Protein AF-K2S2V9-F1 (afdb_monomer_lite)

Organism: Macrophomina phaseolina (strain MS6) (NCBI:txid1126212)

Structure (mmCIF, N/CA/C/O backbone):
data_AF-K2S2V9-F1
#
_entry.id   AF-K2S2V9-F1
#
loop_
_atom_site.group_PDB
_atom_site.id
_atom_site.type_symbol
_atom_site.label_atom_id
_atom_site.label_alt_id
_atom_site.label_comp_id
_atom_site.label_asym_id
_atom_site.label_entity_id
_atom_site.label_seq_id
_atom_site.pdbx_PDB_ins_code
_atom_site.Cartn_x
_atom_site.Cartn_y
_atom_site.Cartn_z
_atom_site.occupancy
_atom_site.B_iso_or_equiv
_atom_site.auth_seq_id
_atom_site.auth_comp_id
_atom_site.auth_asym_id
_atom_site.auth_atom_id
_atom_site.pdbx_PDB_model_num
ATOM 1 N N . MET A 1 1 ? 3.168 -27.024 -20.195 1.00 37.00 1 MET A N 1
ATOM 2 C CA . MET A 1 1 ? 2.826 -26.611 -21.572 1.00 37.00 1 MET A CA 1
ATOM 3 C C . MET A 1 1 ? 2.284 -25.196 -21.490 1.00 37.00 1 MET A C 1
ATOM 5 O O . MET A 1 1 ? 1.253 -25.014 -20.861 1.00 37.00 1 MET A O 1
ATOM 9 N N . ALA A 1 2 ? 3.005 -24.206 -22.013 1.00 36.06 2 ALA A N 1
ATOM 10 C CA . ALA A 1 2 ? 2.513 -22.832 -22.139 1.00 36.06 2 ALA A CA 1
ATOM 11 C C . ALA A 1 2 ? 2.153 -22.589 -23.615 1.00 36.06 2 ALA A C 1
ATOM 13 O O . ALA A 1 2 ? 2.888 -23.089 -24.471 1.00 36.06 2 ALA A O 1
ATOM 14 N N . PRO A 1 3 ? 1.051 -21.890 -23.942 1.00 52.56 3 PRO A N 1
ATOM 15 C CA . PRO A 1 3 ? 0.720 -21.611 -25.329 1.00 52.56 3 PRO A CA 1
ATOM 16 C C . PRO A 1 3 ? 1.594 -20.459 -25.842 1.00 52.56 3 PRO A C 1
ATOM 18 O O . PRO A 1 3 ? 1.711 -19.418 -25.198 1.00 52.56 3 PRO A O 1
ATOM 21 N N . SER A 1 4 ? 2.223 -20.660 -27.000 1.00 48.28 4 SER A N 1
ATOM 22 C CA . SER A 1 4 ? 2.915 -19.608 -27.745 1.00 48.28 4 SER A CA 1
ATOM 23 C C . SER A 1 4 ? 1.888 -18.624 -28.297 1.00 48.28 4 SER A C 1
ATOM 25 O O . SER A 1 4 ? 1.050 -18.997 -29.114 1.00 48.28 4 SER A O 1
ATOM 27 N N . VAL A 1 5 ? 1.951 -17.371 -27.852 1.00 50.22 5 VAL A N 1
ATOM 28 C CA . VAL A 1 5 ? 1.205 -16.267 -28.460 1.00 50.22 5 VAL A CA 1
ATOM 29 C C . VAL A 1 5 ? 2.004 -15.715 -29.635 1.00 50.22 5 VAL A C 1
ATOM 31 O O . VAL A 1 5 ? 3.167 -15.339 -29.502 1.00 50.22 5 VAL A O 1
ATOM 34 N N . VAL A 1 6 ? 1.364 -15.747 -30.798 1.00 42.81 6 VAL A N 1
ATOM 35 C CA . VAL A 1 6 ? 1.813 -15.156 -32.057 1.00 42.81 6 VAL A CA 1
ATOM 36 C C . VAL A 1 6 ? 1.767 -13.632 -31.905 1.00 42.81 6 VAL A C 1
ATOM 38 O O . VAL A 1 6 ? 0.772 -13.094 -31.426 1.00 42.81 6 VAL A O 1
ATOM 41 N N . LEU A 1 7 ? 2.856 -12.951 -32.261 1.00 39.22 7 LEU A N 1
ATOM 42 C CA . LEU A 1 7 ? 2.919 -11.493 -32.355 1.00 39.22 7 LEU A CA 1
ATOM 43 C C . LEU A 1 7 ? 2.483 -11.101 -33.774 1.00 39.22 7 LEU A C 1
ATOM 45 O O . LEU A 1 7 ? 3.166 -11.455 -34.732 1.00 39.22 7 LEU A O 1
ATOM 49 N N . ASP A 1 8 ? 1.352 -10.407 -33.905 1.00 3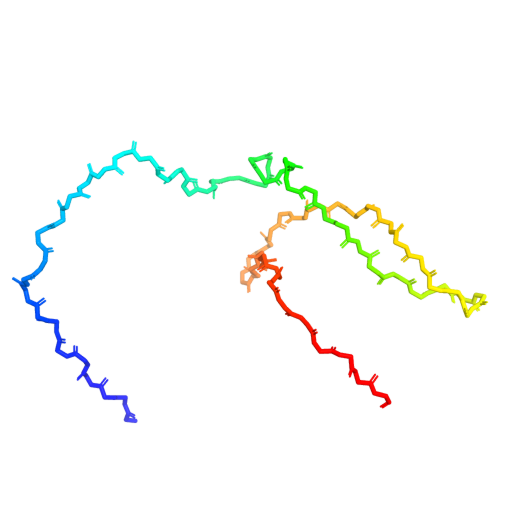9.97 8 ASP A N 1
ATOM 50 C CA . ASP A 1 8 ? 0.947 -9.753 -35.152 1.00 39.97 8 ASP A CA 1
ATOM 51 C C . ASP A 1 8 ? 1.665 -8.397 -35.282 1.00 39.97 8 ASP A C 1
ATOM 53 O O . ASP A 1 8 ? 1.529 -7.500 -34.448 1.00 39.97 8 ASP A O 1
ATOM 57 N N . ASP A 1 9 ? 2.454 -8.279 -36.349 1.00 48.34 9 ASP A N 1
ATOM 58 C CA . ASP A 1 9 ? 3.433 -7.228 -36.659 1.00 48.34 9 ASP A CA 1
ATOM 59 C C . ASP A 1 9 ? 2.790 -5.980 -37.312 1.00 48.34 9 ASP A C 1
ATOM 61 O O . ASP A 1 9 ? 3.221 -5.498 -38.362 1.00 48.34 9 ASP A O 1
ATOM 65 N N . ALA A 1 10 ? 1.691 -5.466 -36.745 1.00 46.16 10 ALA A N 1
ATOM 66 C CA . ALA A 1 10 ? 0.946 -4.369 -37.375 1.00 46.16 10 ALA A CA 1
ATOM 67 C C . ALA A 1 10 ? 0.220 -3.426 -36.400 1.00 46.16 10 ALA A C 1
ATOM 69 O O . ALA A 1 10 ? -0.962 -3.144 -36.558 1.00 46.16 10 ALA A O 1
ATOM 70 N N . GLU A 1 11 ? 0.943 -2.845 -35.446 1.00 42.91 11 GLU A N 1
ATOM 71 C CA . GLU A 1 11 ? 0.656 -1.476 -34.997 1.00 42.91 11 GLU A CA 1
ATOM 72 C C . GLU A 1 11 ? 1.991 -0.756 -34.829 1.00 42.91 11 GLU A C 1
ATOM 74 O O . GLU A 1 11 ? 2.776 -1.017 -33.919 1.00 42.91 11 GLU A O 1
ATOM 79 N N . ALA A 1 12 ? 2.281 0.111 -35.797 1.00 40.94 12 ALA A N 1
ATOM 80 C CA . ALA A 1 12 ? 3.485 0.913 -35.842 1.00 40.94 12 ALA A CA 1
ATOM 81 C C . ALA A 1 12 ? 3.662 1.664 -34.517 1.00 40.94 12 ALA A C 1
ATOM 83 O O . ALA A 1 12 ? 2.873 2.544 -34.170 1.00 40.94 12 ALA A O 1
ATOM 84 N N . VAL A 1 13 ? 4.734 1.315 -33.806 1.00 38.25 13 VAL A N 1
ATOM 85 C CA . VAL A 1 13 ? 5.191 1.942 -32.568 1.00 38.25 13 VAL A CA 1
ATOM 86 C C . VAL A 1 13 ? 5.343 3.446 -32.794 1.00 38.25 13 VAL A C 1
ATOM 88 O O . VAL A 1 13 ? 6.376 3.938 -33.249 1.00 38.25 13 VAL A O 1
ATOM 91 N N . ARG A 1 14 ? 4.307 4.211 -32.447 1.00 45.56 14 ARG A N 1
ATOM 92 C CA . ARG A 1 14 ? 4.467 5.631 -32.158 1.00 45.56 14 ARG A CA 1
ATOM 93 C C . ARG A 1 14 ? 5.116 5.723 -30.786 1.00 45.56 14 ARG A C 1
ATOM 95 O O . ARG A 1 14 ? 4.432 5.678 -29.769 1.00 45.56 14 ARG A O 1
ATOM 102 N N . LEU A 1 15 ? 6.445 5.852 -30.770 1.00 46.97 15 LEU A N 1
ATOM 103 C CA . LEU A 1 15 ? 7.190 6.362 -29.618 1.00 46.97 15 LEU A CA 1
ATOM 104 C C . LEU A 1 15 ? 6.738 7.806 -29.351 1.00 46.97 15 LEU A C 1
ATOM 106 O O . LEU A 1 15 ? 7.390 8.772 -29.740 1.00 46.97 15 LEU A O 1
ATOM 110 N N . ASN A 1 16 ? 5.587 7.960 -28.706 1.00 41.88 16 ASN A N 1
ATOM 111 C CA . ASN A 1 16 ? 5.217 9.207 -28.068 1.00 41.88 16 ASN A CA 1
ATOM 112 C C . ASN A 1 16 ? 5.911 9.232 -26.707 1.00 41.88 16 ASN A C 1
ATOM 114 O O . ASN A 1 16 ? 5.472 8.609 -25.743 1.00 41.88 16 ASN A O 1
ATOM 118 N N . SER A 1 17 ? 7.014 9.967 -26.647 1.00 51.53 17 SER A N 1
ATOM 119 C CA . SER A 1 17 ? 7.745 10.327 -25.437 1.00 51.53 17 SER A CA 1
ATOM 120 C C . SER A 1 17 ? 6.848 11.102 -24.459 1.00 51.53 17 SER A C 1
ATOM 122 O O . SER A 1 17 ? 6.899 12.332 -24.425 1.00 51.53 17 SER A O 1
ATOM 124 N N . LYS A 1 18 ? 5.982 10.416 -23.694 1.00 50.69 18 LYS A N 1
ATOM 125 C CA . LYS A 1 18 ? 5.265 11.004 -22.546 1.00 50.69 18 LYS A CA 1
ATOM 126 C C . LYS A 1 18 ? 4.602 10.005 -21.582 1.00 50.69 18 LYS A C 1
ATOM 128 O O . LYS A 1 18 ? 3.556 10.310 -21.032 1.00 50.69 18 LYS A O 1
ATOM 133 N N . GLU A 1 19 ? 5.233 8.876 -21.287 1.00 55.56 19 GLU A N 1
ATOM 134 C CA . GLU A 1 19 ? 4.987 8.168 -20.022 1.00 55.56 19 GLU A CA 1
ATOM 135 C C . GLU A 1 19 ? 6.341 7.835 -19.397 1.00 55.56 19 GLU A C 1
ATOM 137 O O . GLU A 1 19 ? 7.025 6.898 -19.797 1.00 55.56 19 GLU A O 1
ATOM 142 N N . ALA A 1 20 ? 6.781 8.675 -18.459 1.00 52.12 20 ALA A N 1
ATOM 143 C CA . ALA A 1 20 ? 7.965 8.389 -17.665 1.00 52.12 20 ALA A CA 1
ATOM 144 C C . ALA A 1 20 ? 7.626 7.212 -16.743 1.00 52.12 20 ALA A C 1
ATOM 146 O O . ALA A 1 20 ? 6.917 7.383 -15.748 1.00 52.12 20 ALA A O 1
ATOM 147 N N . HIS A 1 21 ? 8.083 6.013 -17.099 1.00 58.44 21 HIS A N 1
ATOM 148 C CA . HIS A 1 21 ? 8.066 4.887 -16.177 1.00 58.44 21 HIS A CA 1
ATOM 149 C C . HIS A 1 21 ? 8.927 5.277 -14.971 1.00 58.44 21 HIS A C 1
ATOM 151 O O . HIS A 1 21 ? 10.066 5.705 -15.147 1.00 58.44 21 HIS A O 1
ATOM 157 N N . ALA A 1 22 ? 8.352 5.241 -13.768 1.00 65.25 22 ALA A N 1
ATOM 158 C CA . ALA A 1 22 ? 9.055 5.664 -12.566 1.00 65.25 22 ALA A CA 1
ATOM 159 C C . ALA A 1 22 ? 10.283 4.772 -12.356 1.00 65.25 22 ALA A C 1
ATOM 161 O O . ALA A 1 22 ? 10.156 3.555 -12.244 1.00 65.25 22 ALA A O 1
ATOM 162 N N . THR A 1 23 ? 11.462 5.383 -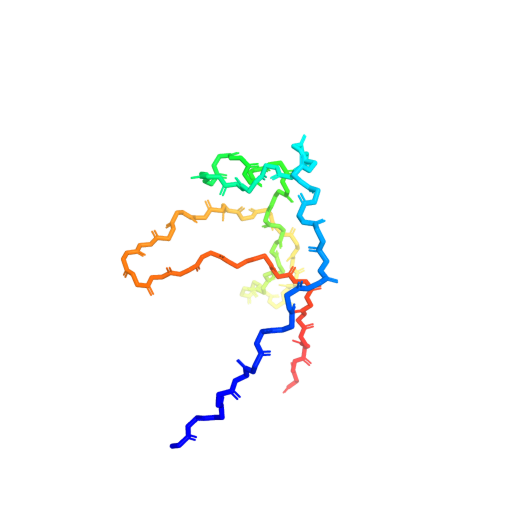12.338 1.00 69.00 23 THR A N 1
ATOM 163 C CA . THR A 1 23 ? 12.747 4.682 -12.218 1.00 69.00 23 THR A CA 1
ATOM 164 C C . THR A 1 23 ? 13.238 4.583 -10.775 1.00 69.00 23 THR A C 1
ATOM 166 O O . THR A 1 23 ? 14.198 3.867 -10.512 1.00 69.00 23 THR A O 1
ATOM 169 N N . SER A 1 24 ? 12.598 5.301 -9.848 1.00 84.69 24 SER A N 1
ATOM 170 C CA . SER A 1 24 ? 12.940 5.332 -8.423 1.00 84.69 24 SER A CA 1
ATOM 171 C C . SER A 1 24 ? 11.699 5.536 -7.549 1.00 84.69 24 SER A C 1
ATOM 173 O O . SER A 1 24 ? 10.696 6.091 -8.015 1.00 84.69 24 SER A O 1
ATOM 175 N N . VAL A 1 25 ? 11.753 5.156 -6.265 1.00 88.12 25 VAL A N 1
ATOM 176 C CA . VAL A 1 25 ? 10.640 5.413 -5.329 1.00 88.12 25 VAL A CA 1
ATOM 177 C C . VAL A 1 25 ? 10.404 6.906 -5.099 1.00 88.12 25 VAL A C 1
ATOM 179 O O . VAL A 1 25 ? 9.265 7.327 -4.892 1.00 88.12 25 VAL A O 1
ATOM 182 N N . SER A 1 26 ? 11.441 7.735 -5.207 1.00 88.44 26 SER A N 1
ATOM 183 C CA . SER A 1 26 ? 11.328 9.195 -5.099 1.00 88.44 26 SER A CA 1
ATOM 184 C C . SER A 1 26 ? 10.331 9.779 -6.108 1.00 88.44 26 SER A C 1
ATOM 186 O O . SER A 1 26 ? 9.523 10.637 -5.754 1.00 88.44 26 SER A O 1
ATOM 188 N N . ASP A 1 27 ? 10.312 9.259 -7.340 1.00 90.00 27 ASP A N 1
ATOM 189 C CA . ASP A 1 27 ? 9.381 9.690 -8.396 1.00 90.00 27 ASP A CA 1
ATOM 190 C C . ASP A 1 27 ? 7.917 9.346 -8.070 1.00 90.00 27 ASP A C 1
ATOM 192 O O . ASP A 1 27 ? 6.978 9.957 -8.601 1.00 90.00 27 ASP A O 1
ATOM 196 N N . LEU A 1 28 ? 7.722 8.351 -7.201 1.00 91.44 28 LEU A N 1
ATOM 197 C CA . LEU A 1 28 ? 6.423 7.846 -6.776 1.00 91.44 28 LEU A CA 1
ATOM 198 C C . LEU A 1 28 ? 5.863 8.588 -5.560 1.00 91.44 28 LEU A C 1
ATOM 200 O O . LEU A 1 28 ? 4.656 8.518 -5.339 1.00 91.44 28 LEU A O 1
ATOM 204 N N . GLN A 1 29 ? 6.677 9.352 -4.820 1.00 88.62 29 GLN A N 1
ATOM 205 C CA . GLN A 1 29 ? 6.223 10.082 -3.625 1.00 88.62 29 GLN A CA 1
ATOM 206 C C . GLN A 1 29 ? 5.043 11.019 -3.902 1.00 88.62 29 GLN A C 1
ATOM 208 O O . GLN A 1 29 ? 4.193 11.214 -3.039 1.00 88.62 29 GLN A O 1
ATOM 213 N N . LYS A 1 30 ? 4.933 11.546 -5.127 1.00 91.75 30 LYS A N 1
ATOM 214 C CA . LYS A 1 30 ? 3.802 12.384 -5.557 1.00 91.75 30 LYS A CA 1
ATOM 215 C C . LYS A 1 30 ? 2.436 11.687 -5.483 1.00 91.75 30 LYS A C 1
ATOM 217 O O . LYS A 1 30 ? 1.420 12.374 -5.502 1.00 91.75 30 LYS A O 1
ATOM 222 N N . TYR A 1 31 ? 2.400 10.353 -5.472 1.00 90.62 31 TYR A N 1
ATOM 223 C CA . TYR A 1 31 ? 1.1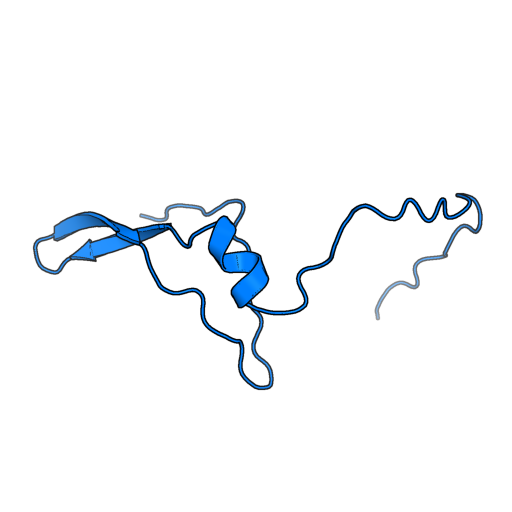60 9.580 -5.373 1.00 90.62 31 TYR A CA 1
ATOM 224 C C . TYR A 1 31 ? 0.722 9.347 -3.923 1.00 90.62 31 TYR A C 1
ATOM 226 O O . TYR A 1 31 ? -0.444 9.024 -3.701 1.00 90.62 31 TYR A O 1
ATOM 234 N N . GLY A 1 32 ? 1.634 9.518 -2.961 1.00 94.75 32 GLY A N 1
ATOM 235 C CA . GLY A 1 32 ? 1.437 9.078 -1.584 1.00 94.75 32 GLY A CA 1
ATOM 236 C C . GLY A 1 32 ? 1.299 7.557 -1.455 1.00 94.75 32 GLY A C 1
ATOM 237 O O . GLY A 1 32 ? 1.405 6.803 -2.428 1.00 94.75 32 GLY A O 1
ATOM 238 N N . ASN A 1 33 ? 1.058 7.105 -0.233 1.00 97.00 33 ASN A N 1
ATOM 239 C CA . ASN A 1 33 ? 0.733 5.729 0.119 1.00 97.00 33 ASN A CA 1
ATOM 240 C C . ASN A 1 33 ? -0.295 5.707 1.268 1.00 97.00 33 ASN A C 1
ATOM 242 O O . ASN A 1 33 ? 0.018 5.295 2.396 1.00 97.00 33 ASN A O 1
ATOM 246 N N . PRO A 1 34 ? -1.534 6.170 1.006 1.00 96.88 34 PRO A N 1
ATOM 247 C CA . PRO A 1 34 ? -2.592 6.170 2.002 1.00 96.88 34 PRO A CA 1
ATOM 248 C C . PRO A 1 34 ? -2.933 4.733 2.392 1.00 96.88 34 PRO A C 1
ATOM 250 O O . PRO A 1 34 ? -3.232 3.883 1.552 1.00 96.88 34 PRO A O 1
ATOM 253 N N . SER A 1 35 ? -2.903 4.467 3.691 1.00 97.25 35 SER A N 1
ATOM 254 C CA . SER A 1 35 ? -3.032 3.132 4.259 1.00 97.25 35 SER A CA 1
ATOM 255 C C . SER A 1 35 ? -4.192 3.069 5.241 1.00 97.25 35 SER A C 1
ATOM 257 O O . SER A 1 35 ? -4.267 3.841 6.199 1.00 97.25 35 SER A O 1
ATOM 259 N N . LEU A 1 36 ? -5.094 2.113 5.021 1.00 97.31 36 LEU A N 1
ATOM 260 C CA . LEU A 1 36 ? -6.169 1.807 5.956 1.00 97.31 36 LEU A CA 1
ATOM 261 C C . LEU A 1 36 ? -5.627 0.884 7.055 1.00 97.31 36 LEU A C 1
ATOM 263 O O . LEU A 1 36 ? -5.272 -0.261 6.783 1.00 97.31 36 LEU A O 1
ATOM 267 N N . GLN A 1 37 ? -5.555 1.371 8.293 1.00 97.12 37 GLN A N 1
ATOM 268 C CA . GLN A 1 37 ? -4.982 0.634 9.421 1.00 97.12 37 GLN A CA 1
ATOM 269 C C . GLN A 1 37 ? -6.028 0.355 10.499 1.00 97.12 37 GLN A C 1
ATOM 271 O O . GLN A 1 37 ? -6.819 1.229 10.864 1.00 97.12 37 GLN A O 1
ATOM 276 N N . VAL A 1 38 ? -5.999 -0.858 11.052 1.00 96.62 38 VAL A N 1
ATOM 277 C CA . VAL A 1 38 ? -6.769 -1.224 12.245 1.00 96.62 38 VAL A CA 1
ATOM 278 C C . VAL A 1 38 ? -5.866 -1.083 13.461 1.00 96.62 38 VAL A C 1
ATOM 280 O O . VAL A 1 38 ? -4.795 -1.676 13.542 1.00 96.62 38 VAL A O 1
ATOM 283 N N . THR A 1 39 ? -6.303 -0.282 14.420 1.00 94.94 39 THR A N 1
ATOM 284 C CA . THR A 1 39 ? -5.588 -0.071 15.683 1.00 94.94 39 THR A CA 1
ATOM 285 C C . THR A 1 39 ? -6.032 -1.076 16.745 1.00 94.94 39 THR A C 1
ATOM 287 O O . THR A 1 39 ? -7.151 -1.589 16.693 1.00 94.94 39 THR A O 1
ATOM 290 N N . ALA A 1 40 ? -5.209 -1.280 17.779 1.00 96.44 40 ALA A N 1
ATOM 291 C CA . ALA A 1 40 ? -5.554 -2.134 18.924 1.00 96.44 40 ALA A CA 1
ATOM 292 C C . ALA A 1 40 ? -6.856 -1.709 19.641 1.00 96.44 40 ALA A C 1
ATOM 294 O O . ALA A 1 40 ? -7.531 -2.528 20.255 1.00 96.44 40 ALA A O 1
ATOM 295 N N . GLY A 1 41 ? -7.249 -0.434 19.528 1.00 96.62 41 GLY A N 1
ATOM 296 C CA . GLY A 1 41 ? -8.521 0.089 20.036 1.00 96.62 41 GLY A CA 1
ATOM 297 C C . GLY A 1 41 ? -9.742 -0.234 19.165 1.00 96.62 41 GLY A C 1
ATOM 298 O O . GL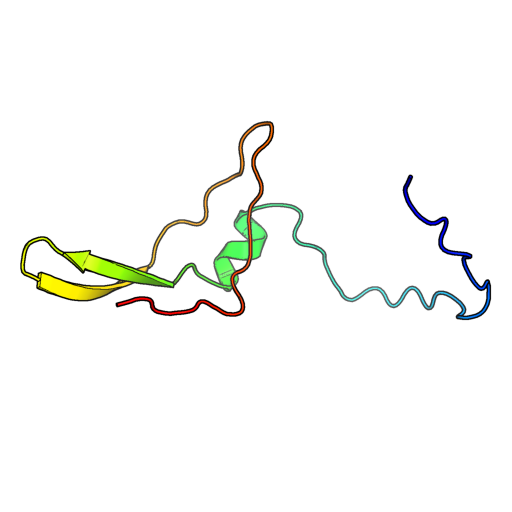Y A 1 41 ? -10.780 0.403 19.346 1.00 96.62 41 GLY A O 1
ATOM 299 N N . HIS A 1 42 ? -9.628 -1.160 18.207 1.00 95.94 42 HIS A N 1
ATOM 300 C CA . HIS A 1 42 ? -10.686 -1.530 17.256 1.00 95.94 42 HIS A CA 1
ATOM 301 C C . HIS A 1 42 ? -11.217 -0.328 16.462 1.00 95.94 42 HIS A C 1
ATOM 303 O O . HIS A 1 42 ? -12.409 -0.203 16.176 1.00 95.94 42 HIS A O 1
ATOM 309 N N . LYS A 1 43 ? -10.317 0.601 16.133 1.00 97.62 43 LYS A N 1
ATOM 310 C CA . LYS A 1 43 ? -10.604 1.740 15.258 1.00 97.62 43 LYS A CA 1
ATOM 311 C C . LYS A 1 43 ? -9.902 1.549 13.931 1.00 97.62 43 LYS A C 1
ATOM 313 O O . LYS A 1 43 ? -8.749 1.121 13.915 1.00 97.62 43 LYS A O 1
ATOM 318 N N . ILE A 1 44 ? -10.591 1.933 12.866 1.00 97.56 44 ILE A N 1
ATOM 319 C CA . ILE A 1 44 ? -10.033 2.055 11.525 1.00 97.56 44 ILE A CA 1
ATOM 320 C C . ILE A 1 44 ? -9.571 3.501 11.345 1.00 97.56 44 ILE A C 1
ATOM 322 O O . ILE A 1 44 ? -10.311 4.429 11.683 1.00 97.56 44 ILE A O 1
ATOM 326 N N . LYS A 1 45 ? -8.355 3.689 10.836 1.00 97.25 45 LYS A N 1
ATOM 327 C CA . LYS A 1 45 ? -7.797 5.001 10.500 1.00 97.25 45 LYS A CA 1
ATOM 328 C C . LYS A 1 45 ? -7.203 4.981 9.101 1.00 97.25 45 LYS A C 1
ATOM 330 O O . LYS A 1 45 ? -6.730 3.944 8.644 1.00 97.25 45 LYS A O 1
ATOM 335 N N . LEU A 1 46 ? -7.238 6.137 8.452 1.00 97.50 46 LEU A N 1
ATOM 336 C CA . LEU A 1 46 ? -6.500 6.392 7.226 1.00 97.50 46 LEU A CA 1
ATOM 337 C C . LEU A 1 46 ? -5.238 7.166 7.606 1.00 97.50 46 LEU A C 1
ATOM 339 O O . LEU A 1 46 ? -5.346 8.263 8.149 1.00 97.50 46 LEU A O 1
ATOM 343 N N . GLU A 1 47 ? -4.075 6.579 7.359 1.00 96.75 47 GLU A N 1
ATOM 344 C CA . GLU A 1 47 ? -2.769 7.144 7.712 1.00 96.75 47 GLU A CA 1
ATOM 345 C C . GLU A 1 47 ? -1.863 7.122 6.475 1.00 96.75 47 GLU A C 1
ATOM 347 O O . GLU A 1 47 ? -1.971 6.224 5.640 1.00 96.75 47 GLU A O 1
ATOM 352 N N . GLU A 1 48 ? -0.958 8.088 6.358 1.00 96.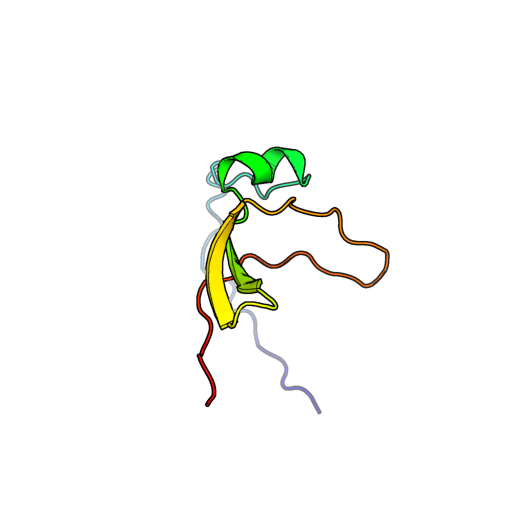62 48 GLU A N 1
ATOM 353 C CA . GLU A 1 48 ? 0.040 8.103 5.286 1.00 96.62 48 GLU A CA 1
ATOM 354 C C . GLU A 1 48 ? 1.206 7.176 5.653 1.00 96.62 48 GLU A C 1
ATOM 356 O O . GLU A 1 48 ? 1.839 7.348 6.697 1.00 96.62 48 GLU A O 1
ATOM 361 N N . ALA A 1 49 ? 1.494 6.183 4.811 1.00 95.88 49 ALA A N 1
ATOM 362 C CA . ALA A 1 49 ? 2.619 5.271 5.001 1.00 95.88 49 ALA A CA 1
ATOM 363 C C . ALA A 1 49 ? 3.813 5.657 4.105 1.00 95.88 49 ALA A C 1
ATOM 365 O O . ALA A 1 49 ? 3.644 6.339 3.097 1.00 95.88 49 ALA A O 1
ATOM 366 N N . PRO A 1 50 ? 5.044 5.220 4.417 1.00 95.38 50 PRO A N 1
ATOM 367 C CA . PRO A 1 50 ? 6.160 5.369 3.489 1.00 95.38 50 PRO A CA 1
ATOM 368 C C . PRO A 1 50 ? 5.993 4.443 2.276 1.00 95.38 50 PRO A C 1
ATOM 370 O O . PRO A 1 50 ? 5.469 3.333 2.392 1.00 95.38 50 PRO A O 1
ATOM 373 N N . ILE A 1 51 ? 6.480 4.873 1.112 1.00 95.69 51 ILE A N 1
ATOM 374 C CA . ILE A 1 51 ? 6.721 3.982 -0.029 1.00 95.69 51 ILE A CA 1
ATOM 375 C C . ILE A 1 51 ? 8.128 3.410 0.154 1.00 95.69 51 ILE A C 1
ATOM 377 O O . ILE A 1 51 ? 9.081 4.176 0.272 1.00 95.69 51 ILE A O 1
ATOM 381 N N . GLN A 1 52 ? 8.252 2.085 0.214 1.00 94.44 52 GLN A N 1
ATOM 382 C CA . GLN A 1 52 ? 9.533 1.413 0.436 1.00 94.44 52 GLN A CA 1
ATOM 383 C C . GLN A 1 52 ? 10.188 1.015 -0.889 1.00 94.44 52 GLN A C 1
ATOM 385 O O . GLN A 1 52 ? 9.500 0.651 -1.844 1.00 94.44 52 GLN A O 1
ATOM 390 N N . GLU A 1 53 ? 11.519 1.056 -0.925 1.00 94.62 53 GLU A N 1
ATOM 391 C CA . GLU A 1 53 ? 12.311 0.479 -2.015 1.00 94.62 53 GLU A CA 1
ATOM 392 C C . GLU A 1 53 ? 12.258 -1.057 -1.934 1.00 94.62 53 GLU A C 1
ATOM 394 O O . GLU A 1 53 ? 12.500 -1.605 -0.855 1.00 94.62 53 GLU A O 1
ATOM 399 N N . PRO A 1 54 ? 11.932 -1.766 -3.031 1.00 95.25 54 PRO A N 1
ATOM 400 C CA . PRO A 1 54 ? 11.888 -3.224 -3.027 1.00 95.25 54 PRO A CA 1
ATOM 401 C C . PRO A 1 54 ? 13.298 -3.825 -2.937 1.00 95.25 54 PRO A C 1
ATOM 403 O O . PRO A 1 54 ? 14.224 -3.395 -3.632 1.00 95.25 54 PRO A O 1
ATOM 406 N N . GLY A 1 55 ? 13.462 -4.854 -2.107 1.00 95.50 55 GLY A N 1
ATOM 407 C CA . GLY A 1 55 ? 14.683 -5.654 -2.036 1.00 95.50 55 GLY A CA 1
ATOM 408 C C . GLY A 1 55 ? 14.820 -6.681 -3.175 1.00 95.50 55 GLY A C 1
ATOM 409 O O . GLY A 1 55 ? 13.954 -6.802 -4.046 1.00 95.50 55 GLY A O 1
ATOM 410 N N . PRO A 1 56 ? 15.911 -7.473 -3.191 1.00 97.19 56 PRO A N 1
ATOM 411 C CA . PRO A 1 56 ? 16.100 -8.524 -4.188 1.00 97.19 56 PRO A CA 1
ATOM 412 C C . PRO A 1 56 ? 14.976 -9.571 -4.150 1.00 97.19 56 PRO A C 1
ATOM 414 O O . PRO A 1 56 ? 14.771 -10.233 -3.136 1.00 97.19 56 PRO A O 1
ATOM 417 N N . GLY A 1 57 ? 14.280 -9.75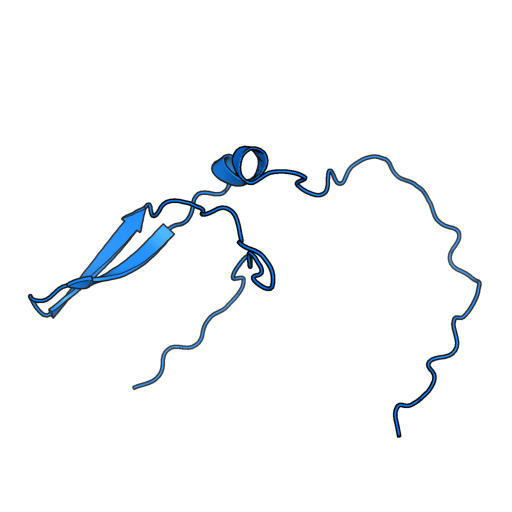2 -5.275 1.00 97.38 57 GLY A N 1
ATOM 418 C CA . GLY A 1 57 ? 13.152 -10.687 -5.390 1.00 97.38 57 GLY A CA 1
ATOM 419 C C . GLY A 1 57 ? 11.806 -10.130 -4.913 1.00 97.38 57 GLY A C 1
ATOM 420 O O . GLY A 1 57 ? 10.805 -10.841 -4.978 1.00 97.38 57 GLY A O 1
ATOM 421 N N . GLU A 1 58 ? 11.762 -8.873 -4.473 1.00 97.56 58 GLU A N 1
ATOM 422 C CA . GLU A 1 58 ? 10.534 -8.170 -4.109 1.00 97.56 58 GLU A CA 1
ATOM 423 C C . GLU A 1 58 ? 10.042 -7.289 -5.263 1.00 97.56 58 GLU A C 1
ATOM 425 O O . GLU A 1 58 ? 10.764 -6.998 -6.218 1.00 97.56 58 GLU A O 1
ATOM 430 N N . VAL A 1 59 ? 8.789 -6.849 -5.171 1.00 95.12 59 VAL A N 1
ATOM 431 C CA . VAL A 1 59 ? 8.189 -5.913 -6.124 1.00 95.12 59 VAL A CA 1
ATOM 432 C C . VAL A 1 59 ? 7.417 -4.832 -5.382 1.00 95.12 59 VAL A C 1
ATOM 434 O O . VAL A 1 59 ? 6.785 -5.093 -4.360 1.00 95.12 59 VAL A O 1
ATOM 437 N N . LEU A 1 60 ? 7.428 -3.621 -5.935 1.00 94.69 60 LEU A N 1
ATOM 438 C CA . LEU A 1 60 ? 6.568 -2.529 -5.497 1.00 94.69 60 LEU A CA 1
ATOM 439 C C . LEU A 1 60 ? 5.312 -2.486 -6.375 1.00 94.69 60 LEU A C 1
ATOM 441 O O . LEU A 1 60 ? 5.407 -2.467 -7.602 1.00 94.69 60 LEU A O 1
ATOM 445 N N . ILE A 1 61 ? 4.132 -2.466 -5.752 1.00 94.12 61 ILE A N 1
ATOM 446 C CA . ILE A 1 61 ? 2.844 -2.575 -6.450 1.00 94.12 61 ILE A CA 1
ATOM 447 C C . ILE A 1 61 ? 1.995 -1.329 -6.200 1.00 94.12 61 ILE A C 1
ATOM 449 O O . ILE A 1 61 ? 1.753 -0.942 -5.060 1.00 94.12 61 ILE A O 1
ATOM 453 N N . HIS A 1 62 ? 1.460 -0.748 -7.274 1.00 93.88 62 HIS A N 1
ATOM 454 C CA . HIS A 1 62 ? 0.423 0.278 -7.194 1.00 93.88 62 HIS A CA 1
ATOM 455 C C . HIS A 1 62 ? -0.954 -0.390 -7.122 1.00 93.88 62 HIS A C 1
ATOM 457 O O . HIS A 1 62 ? -1.508 -0.819 -8.137 1.00 93.88 62 HIS A O 1
ATOM 463 N N . ILE A 1 63 ? -1.525 -0.453 -5.920 1.00 94.88 63 ILE A N 1
ATOM 464 C CA . ILE A 1 63 ? -2.856 -1.027 -5.698 1.00 94.88 63 ILE A CA 1
ATOM 465 C C . ILE A 1 63 ? -3.927 -0.176 -6.397 1.00 94.88 63 ILE A C 1
ATOM 467 O O . ILE A 1 63 ? -4.073 1.010 -6.119 1.00 94.88 63 ILE A O 1
ATOM 471 N N . LYS A 1 64 ? -4.693 -0.787 -7.309 1.00 95.25 64 LYS A N 1
ATOM 472 C CA . LYS A 1 64 ? -5.849 -0.152 -7.978 1.00 95.25 64 LYS A CA 1
ATOM 473 C C . LYS A 1 64 ? -7.188 -0.555 -7.376 1.00 95.25 64 LYS A C 1
ATOM 475 O O . LYS A 1 64 ? -8.140 0.215 -7.430 1.00 95.25 64 LYS A O 1
ATOM 480 N N . ALA A 1 65 ? -7.250 -1.758 -6.819 1.00 96.56 65 ALA A N 1
ATOM 481 C CA . ALA A 1 65 ? -8.432 -2.308 -6.186 1.00 96.56 65 ALA A CA 1
ATOM 482 C C . ALA A 1 65 ? -8.013 -3.325 -5.123 1.00 96.56 65 ALA A C 1
ATOM 484 O O . ALA A 1 65 ? -7.019 -4.033 -5.287 1.00 96.56 65 ALA A O 1
ATOM 485 N N . THR A 1 66 ? -8.793 -3.400 -4.051 1.00 96.69 66 THR A N 1
ATOM 486 C CA . THR A 1 66 ? -8.680 -4.429 -3.020 1.00 96.69 66 THR A CA 1
ATOM 487 C C . THR A 1 66 ? -10.081 -4.832 -2.568 1.00 96.69 66 THR A C 1
ATOM 489 O O . THR A 1 66 ? -10.992 -4.001 -2.555 1.00 96.69 66 THR A O 1
ATOM 492 N N . GLY A 1 67 ? -10.268 -6.110 -2.250 1.00 97.38 67 GLY A N 1
ATOM 493 C CA . GLY A 1 67 ? -11.506 -6.620 -1.667 1.00 97.38 67 GLY A CA 1
ATOM 494 C C . GLY A 1 67 ? -11.443 -6.574 -0.143 1.00 97.38 67 GLY A C 1
ATOM 495 O O . GLY A 1 67 ? -10.373 -6.722 0.442 1.00 97.38 67 GLY A O 1
ATOM 496 N N . ILE A 1 68 ? -12.594 -6.404 0.504 1.00 96.19 68 ILE A N 1
ATOM 497 C CA . ILE A 1 68 ? -12.726 -6.577 1.955 1.00 96.19 68 ILE A CA 1
ATOM 498 C C . ILE A 1 68 ? -13.303 -7.973 2.194 1.00 96.19 68 ILE A C 1
ATOM 500 O O . ILE A 1 68 ? -14.349 -8.305 1.635 1.00 96.19 68 ILE A O 1
ATOM 504 N N . CYS A 1 69 ? -12.626 -8.786 3.004 1.00 95.50 69 CYS A N 1
ATOM 505 C CA . CYS A 1 69 ? -13.154 -10.052 3.509 1.00 95.50 69 CYS A CA 1
ATOM 506 C C . CYS A 1 69 ? -13.664 -9.885 4.949 1.00 95.50 69 CYS A C 1
ATOM 508 O O . CYS A 1 69 ? -13.185 -9.017 5.681 1.00 95.50 69 CYS A O 1
ATOM 510 N N . GLY A 1 70 ? -14.676 -10.679 5.310 1.00 90.00 70 GLY A N 1
ATOM 511 C CA . GLY A 1 70 ? -15.283 -10.719 6.644 1.00 90.00 70 GLY A CA 1
ATOM 512 C C . GLY A 1 70 ? -14.838 -11.924 7.453 1.00 90.00 70 GLY A C 1
ATOM 513 O O . GLY A 1 70 ? -14.415 -12.921 6.824 1.00 90.00 70 GLY A O 1
#

Sequence (70 aa):
MAPSVVLDDAEAVRLNSKEAHATSVSDLQKYGNPSLQVTAGHKIKLEEAPIQEPGPGEVLIHIKATGICG

InterPro domains:
  IPR011032 GroES-like superfamily [SSF50129] (39-70)

Foldseek 3Di:
DDDDDDDDPDDPDPPPPPDPDDPDVVVVVVVWDWDFDQDPVRDTDTDTDRQDDADVPGDGDDDPDDDDDD

Radius of gyration: 19.19 Å; chains: 1; bounding box: 31×39×57 Å

pLDDT: mean 79.38, std 22.73, range [36.06, 97.62]

Secondary structure (DSSP, 8-state):
--PPPP----S-----S------SHHHHGGG--EEEEE-TTS-EEEEEPPPPPP-TT---------PPP-